Protein AF-A0A934AI87-F1 (afdb_monomer)

Sequence (126 aa):
MPHEVTPEDLSAYLDRELDAAALAGVAGHLASCPECAALLQRLKGASAAFKKHGLEPAPEGMVFRALRARRRGGERGAPRRLGFAFAMAVIVVVVLAGGVAFKRFMPQVFEQIQGMIGKAAGSLGR

Radius of gyration: 39.32 Å; Cα contacts (8 Å, |Δi|>4): 24; chains: 1; bounding box: 62×56×111 Å

pLDDT: mean 82.46, std 12.34, range [48.5, 96.75]

Nearest PDB structures (foldseek):
  5wuq-assembly2_D  TM=6.914E-01  e=1.147E-01  Bacillus subtilis subsp. subtilis str. 168
  8z6g-assembly3_E  TM=6.124E-01  e=6.797E-01  Pseudomonas aeruginosa
  7qiz-assembly1_j  TM=2.770E-01  e=5.670E+00  Solanum lycopersicum

Foldseek 3Di:
DDDPQDLVLLVCLVVVVDDPVSNVVVVVVCVVDVVSVVSSVVVVVVVVVCVVPPDDDDPPCPVVVVVVVVVVVVPPDDPVVVVVVVVVVVVVVVVVVVVVVVVVCVVVVVCVVVVVVVVVVVVVPD

Structure (mmCIF, N/CA/C/O backbone):
data_AF-A0A934AI87-F1
#
_entry.id   AF-A0A934AI87-F1
#
loop_
_atom_site.group_PDB
_atom_site.id
_atom_site.type_symbol
_atom_site.label_atom_id
_atom_site.label_alt_id
_atom_site.label_comp_id
_atom_site.label_asym_id
_atom_site.label_entity_id
_atom_site.label_seq_id
_atom_site.pdbx_PDB_ins_code
_atom_site.Cartn_x
_atom_site.Cartn_y
_atom_site.Cartn_z
_atom_site.occupancy
_atom_site.B_iso_or_equiv
_atom_site.auth_seq_id
_atom_site.auth_comp_id
_atom_site.auth_asym_id
_atom_site.auth_atom_id
_atom_site.pdbx_PDB_model_num
ATOM 1 N N . MET A 1 1 ? -14.895 -11.413 29.266 1.00 48.75 1 MET A N 1
ATOM 2 C CA . MET A 1 1 ? -14.957 -12.471 28.233 1.00 48.75 1 MET A CA 1
ATOM 3 C C . MET A 1 1 ? -13.651 -12.365 27.463 1.00 48.75 1 MET A C 1
ATOM 5 O O . MET A 1 1 ? -13.265 -11.228 27.218 1.00 48.75 1 MET A O 1
ATOM 9 N N . PRO A 1 2 ? -12.900 -13.447 27.212 1.00 59.66 2 PRO A N 1
ATOM 10 C CA . PRO A 1 2 ? -11.623 -13.323 26.516 1.00 59.66 2 PRO A CA 1
ATOM 11 C C . PRO A 1 2 ? -11.892 -12.831 25.092 1.00 59.66 2 PRO A C 1
ATOM 13 O O . PRO A 1 2 ? -12.584 -13.494 24.324 1.00 59.66 2 PRO A O 1
ATOM 16 N N . HIS A 1 3 ? -11.408 -11.631 24.782 1.00 66.88 3 HIS A N 1
ATOM 17 C CA . HIS A 1 3 ? -11.430 -11.095 23.429 1.00 66.88 3 HIS A CA 1
ATOM 18 C C . HIS A 1 3 ? -10.243 -11.709 22.695 1.00 66.88 3 HIS A C 1
ATOM 20 O O . HIS A 1 3 ? -9.100 -11.483 23.076 1.00 66.88 3 HIS A O 1
ATOM 26 N N . GLU A 1 4 ? -10.521 -12.535 21.689 1.00 80.00 4 GLU A N 1
ATOM 27 C CA . GLU A 1 4 ? -9.487 -13.084 20.800 1.00 80.00 4 GLU A CA 1
ATOM 28 C C . GLU A 1 4 ? -8.825 -11.971 19.970 1.00 80.00 4 GLU A C 1
ATOM 30 O O . GLU A 1 4 ? -7.663 -12.080 19.602 1.00 80.00 4 GLU A O 1
ATOM 35 N N . VAL A 1 5 ? -9.554 -10.871 19.741 1.00 85.12 5 VAL A N 1
ATOM 36 C CA . VAL A 1 5 ? -9.061 -9.661 19.077 1.00 85.12 5 VAL A CA 1
ATOM 37 C C . VAL A 1 5 ? -8.416 -8.733 20.099 1.00 85.12 5 VAL A C 1
ATOM 39 O O . VAL A 1 5 ? -9.070 -8.274 21.042 1.00 85.12 5 VAL A O 1
ATOM 42 N N . THR A 1 6 ? -7.143 -8.422 19.884 1.00 91.19 6 THR A N 1
ATOM 43 C CA . THR A 1 6 ? -6.376 -7.515 20.741 1.00 91.19 6 THR A CA 1
ATOM 44 C C . THR A 1 6 ? -6.535 -6.048 20.305 1.00 91.19 6 THR A C 1
ATOM 46 O O . THR A 1 6 ? -6.922 -5.763 19.165 1.00 91.19 6 THR A O 1
ATOM 49 N N . PRO A 1 7 ? -6.256 -5.068 21.185 1.00 90.25 7 PRO A N 1
ATOM 50 C CA . PRO A 1 7 ? -6.182 -3.659 20.792 1.00 90.25 7 PRO A CA 1
ATOM 51 C C . PRO A 1 7 ? -5.189 -3.401 19.649 1.00 90.25 7 PRO A C 1
ATOM 53 O O . PRO A 1 7 ? -5.435 -2.536 18.804 1.00 90.25 7 PRO A O 1
ATOM 56 N N . GLU A 1 8 ? -4.095 -4.159 19.605 1.00 93.00 8 GLU A N 1
ATOM 57 C CA . GLU A 1 8 ? -3.071 -4.093 18.565 1.00 93.00 8 GLU A CA 1
ATOM 58 C C . GLU A 1 8 ? -3.641 -4.518 17.207 1.00 93.00 8 GLU A C 1
ATOM 60 O O . GLU A 1 8 ? -3.446 -3.810 16.217 1.00 93.00 8 GLU A O 1
ATOM 65 N N . ASP A 1 9 ? -4.442 -5.588 17.168 1.00 94.31 9 ASP A N 1
ATOM 66 C CA . ASP A 1 9 ? -5.130 -6.033 15.949 1.00 94.31 9 ASP A CA 1
ATOM 67 C C . ASP A 1 9 ? -6.095 -4.967 15.416 1.00 94.31 9 ASP A C 1
ATOM 69 O O . ASP A 1 9 ? -6.217 -4.780 14.206 1.00 94.31 9 ASP A O 1
ATOM 73 N N . LEU A 1 10 ? -6.769 -4.223 16.301 1.00 94.88 10 LEU A N 1
ATOM 74 C CA . LEU A 1 10 ? -7.647 -3.116 15.902 1.00 94.88 10 LEU A CA 1
ATOM 75 C C . LEU A 1 10 ? -6.871 -1.923 15.331 1.00 94.88 10 LEU A C 1
ATOM 77 O O . LEU A 1 10 ? -7.373 -1.261 14.415 1.00 94.88 10 LEU A O 1
ATOM 81 N N . SER A 1 11 ? -5.668 -1.649 15.844 1.00 94.69 11 SER A N 1
ATOM 82 C CA . SER A 1 11 ? -4.773 -0.638 15.268 1.00 94.69 11 SER A CA 1
ATOM 83 C C . SER A 1 11 ? -4.267 -1.084 13.898 1.00 94.69 11 SER A C 1
ATOM 85 O O . SER A 1 11 ? -4.436 -0.359 12.921 1.00 94.69 11 SER A O 1
ATOM 87 N N . ALA A 1 12 ? -3.766 -2.316 13.787 1.00 95.44 12 ALA A N 1
ATOM 88 C CA . ALA A 1 12 ? -3.325 -2.892 12.517 1.00 95.44 12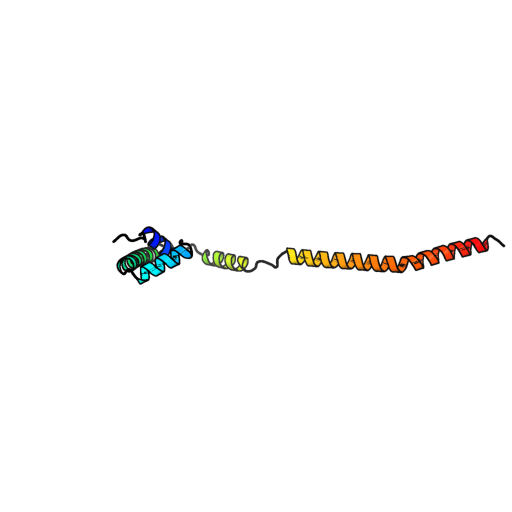 ALA A CA 1
ATOM 89 C C . ALA A 1 12 ? -4.468 -2.947 11.485 1.00 95.44 12 ALA A C 1
ATOM 91 O O . ALA A 1 12 ? -4.268 -2.683 10.297 1.00 95.44 12 ALA A O 1
ATOM 92 N N . TYR A 1 13 ? -5.699 -3.222 11.929 1.00 95.69 13 TYR A N 1
ATOM 93 C CA . TYR A 1 13 ? -6.899 -3.150 11.096 1.00 95.69 13 TYR A CA 1
ATOM 94 C C . TYR A 1 13 ? -7.172 -1.722 10.596 1.00 95.69 13 TYR A C 1
ATOM 96 O O . TYR A 1 13 ? -7.524 -1.532 9.427 1.00 95.69 13 TYR A O 1
ATOM 104 N N . LEU A 1 14 ? -7.008 -0.707 11.453 1.00 95.12 14 LEU A N 1
ATOM 105 C CA . LEU A 1 14 ? -7.172 0.702 11.084 1.00 95.12 14 LEU A CA 1
ATOM 106 C C . LEU A 1 14 ? -6.124 1.152 10.054 1.00 95.12 14 LEU A C 1
ATOM 108 O O . LEU A 1 14 ? -6.479 1.850 9.097 1.00 95.12 14 LEU A O 1
ATOM 112 N N . ASP A 1 15 ? -4.876 0.720 10.228 1.00 94.06 15 ASP A N 1
ATOM 113 C CA . ASP A 1 15 ? -3.739 1.071 9.370 1.00 94.06 15 ASP A CA 1
ATOM 114 C C . ASP A 1 15 ? -3.638 0.197 8.101 1.00 94.06 15 ASP A C 1
ATOM 116 O O . ASP A 1 15 ? -2.889 0.520 7.178 1.00 94.06 15 ASP A O 1
ATOM 120 N N . ARG A 1 16 ? -4.488 -0.838 7.988 1.00 93.88 16 ARG A N 1
ATOM 121 C CA . ARG A 1 16 ? -4.526 -1.839 6.899 1.00 93.88 16 ARG A CA 1
ATOM 122 C C . ARG A 1 16 ? -3.255 -2.685 6.790 1.00 93.88 16 ARG A C 1
ATOM 124 O O . ARG A 1 16 ? -2.828 -3.026 5.688 1.00 93.88 16 ARG A O 1
ATOM 131 N N . GLU A 1 17 ? -2.690 -3.047 7.932 1.00 96.75 17 GLU A N 1
ATOM 132 C CA . GLU A 1 17 ? -1.474 -3.862 8.031 1.00 96.75 17 GLU A CA 1
ATOM 133 C C . GLU A 1 17 ? -1.759 -5.356 8.246 1.00 96.75 17 GLU A C 1
ATOM 135 O O . GLU A 1 17 ? -0.845 -6.175 8.204 1.00 96.75 17 GLU A O 1
ATOM 140 N N . LEU A 1 18 ? -3.028 -5.732 8.432 1.00 95.25 18 LEU A N 1
ATOM 141 C CA . LEU A 1 18 ? -3.442 -7.131 8.530 1.00 95.25 18 LEU A CA 1
ATOM 142 C C . LEU A 1 18 ? -3.455 -7.820 7.161 1.00 95.25 18 LEU A C 1
ATOM 144 O O . LEU A 1 18 ? -3.851 -7.233 6.149 1.00 95.25 18 LEU A O 1
ATOM 148 N N . ASP A 1 19 ? -3.093 -9.103 7.144 1.00 95.56 19 ASP A N 1
ATOM 149 C CA . ASP A 1 19 ? -3.317 -9.955 5.980 1.00 95.56 19 ASP A CA 1
ATOM 150 C C . ASP A 1 19 ? -4.818 -10.201 5.728 1.00 95.56 19 ASP A C 1
ATOM 152 O O . ASP A 1 19 ? -5.688 -9.864 6.535 1.00 95.56 19 ASP A O 1
ATOM 156 N N . ALA A 1 20 ? -5.143 -10.790 4.576 1.00 93.38 20 ALA A N 1
ATOM 157 C CA . ALA A 1 20 ? -6.530 -10.983 4.159 1.00 93.38 20 ALA A CA 1
ATOM 158 C C . ALA A 1 20 ? -7.343 -11.883 5.111 1.00 93.38 20 ALA A C 1
ATOM 160 O O . ALA A 1 20 ? -8.547 -11.664 5.266 1.00 93.38 20 ALA A O 1
ATOM 161 N N . ALA A 1 21 ? -6.711 -12.881 5.737 1.00 91.00 21 ALA A N 1
ATOM 162 C CA . ALA A 1 21 ? -7.388 -13.807 6.639 1.00 91.00 21 ALA A CA 1
ATOM 163 C C . ALA A 1 21 ? -7.670 -13.136 7.991 1.00 91.00 21 ALA A C 1
ATOM 165 O O . ALA A 1 21 ? -8.809 -13.160 8.467 1.00 91.00 21 ALA A O 1
ATOM 166 N N . ALA A 1 22 ? -6.670 -12.461 8.559 1.00 91.38 22 ALA A N 1
ATOM 167 C CA . ALA A 1 22 ? -6.799 -11.702 9.798 1.00 91.38 22 ALA A CA 1
ATOM 168 C C . ALA A 1 22 ? -7.800 -10.543 9.656 1.00 91.38 22 ALA A C 1
ATOM 170 O O . ALA A 1 22 ? -8.638 -10.331 10.533 1.00 91.38 22 ALA A O 1
ATOM 171 N N . LEU A 1 23 ? -7.793 -9.839 8.520 1.00 94.38 23 LEU A N 1
ATOM 172 C CA . LEU A 1 23 ? -8.737 -8.753 8.248 1.00 94.38 23 LEU A CA 1
ATOM 173 C C . LEU A 1 23 ? -10.189 -9.247 8.226 1.00 94.38 23 LEU A C 1
ATOM 175 O O . LEU A 1 23 ? -11.060 -8.595 8.803 1.00 94.38 23 LEU A O 1
ATOM 179 N N . ALA A 1 24 ? -10.454 -10.398 7.600 1.00 93.56 24 ALA A N 1
ATOM 180 C CA . ALA A 1 24 ? -11.784 -11.006 7.597 1.00 93.56 24 ALA A CA 1
ATOM 181 C C . ALA A 1 24 ? -12.226 -11.431 9.009 1.00 93.56 24 ALA A C 1
ATOM 183 O O . ALA A 1 24 ? -13.375 -11.186 9.386 1.00 93.56 24 ALA A O 1
ATOM 184 N N . GLY A 1 25 ? -11.313 -12.001 9.802 1.00 92.62 25 GLY A N 1
ATOM 185 C CA . GLY A 1 25 ? -11.567 -12.375 11.197 1.00 92.62 25 GLY A CA 1
ATOM 186 C C . GLY A 1 25 ? -11.928 -11.174 12.073 1.00 92.62 25 GLY A C 1
ATOM 187 O O . GLY A 1 25 ? -12.985 -11.159 12.710 1.00 92.62 25 GLY A O 1
ATOM 188 N N . VAL A 1 26 ? -11.107 -10.120 12.040 1.00 94.62 26 VAL A N 1
ATOM 189 C CA . VAL A 1 26 ? -11.352 -8.886 12.804 1.00 94.62 26 VAL A CA 1
ATOM 190 C C . VAL A 1 26 ? -12.633 -8.191 12.334 1.00 94.62 26 VAL A C 1
ATOM 192 O O . VAL A 1 26 ? -13.431 -7.756 13.165 1.00 94.62 26 VAL A O 1
ATOM 195 N N . ALA A 1 27 ? -12.898 -8.133 11.024 1.00 94.38 27 ALA A N 1
ATOM 196 C CA . ALA A 1 27 ? -14.142 -7.569 10.494 1.00 94.38 27 ALA A CA 1
ATOM 197 C C . ALA A 1 27 ? -15.386 -8.341 10.967 1.00 94.38 27 ALA A C 1
ATOM 199 O O . ALA A 1 27 ? -16.380 -7.721 11.357 1.00 94.38 27 ALA A O 1
ATOM 200 N N . GLY A 1 28 ? -15.325 -9.676 10.983 1.00 94.06 28 GLY A N 1
ATOM 201 C CA . GLY A 1 28 ? -16.386 -10.519 11.535 1.00 94.06 28 GLY A CA 1
ATOM 202 C C . GLY A 1 28 ? -16.610 -10.262 13.027 1.00 94.06 28 GLY A C 1
ATOM 203 O O . GLY A 1 28 ? -17.747 -10.061 13.457 1.00 94.06 28 GLY A O 1
ATOM 204 N N . HIS A 1 29 ? -15.534 -10.169 13.811 1.00 93.38 29 HIS A N 1
ATOM 205 C CA . HIS A 1 29 ? -15.626 -9.858 15.237 1.00 93.38 29 HIS A CA 1
ATOM 206 C C . HIS A 1 29 ? -16.260 -8.481 15.483 1.00 93.38 29 HIS A C 1
ATOM 208 O O . HIS A 1 29 ? -17.180 -8.365 16.293 1.00 93.38 29 HIS A O 1
ATOM 214 N N . LEU A 1 30 ? -15.850 -7.456 14.729 1.00 94.62 30 LEU A N 1
ATOM 215 C CA . LEU A 1 30 ? -16.393 -6.096 14.823 1.00 94.62 30 LEU A CA 1
ATOM 216 C C . LEU A 1 30 ? -17.892 -6.013 14.504 1.00 94.62 30 LEU A C 1
ATOM 218 O O . LEU A 1 30 ? -18.572 -5.137 15.035 1.00 94.62 30 LEU A O 1
ATOM 222 N N . ALA A 1 31 ? -18.414 -6.910 13.664 1.00 94.25 31 ALA A N 1
ATOM 223 C CA . ALA A 1 31 ? -19.848 -6.996 13.393 1.00 94.25 31 ALA A CA 1
ATOM 224 C C . ALA A 1 31 ? -20.646 -7.579 14.576 1.00 94.25 31 ALA A C 1
ATOM 226 O O . ALA A 1 31 ? -21.835 -7.299 14.709 1.00 94.25 31 ALA A O 1
ATOM 227 N N . SER A 1 32 ? -19.999 -8.376 15.430 1.00 91.50 32 SER A N 1
ATOM 228 C CA . SER A 1 32 ? -20.641 -9.096 16.541 1.00 91.50 32 SER A CA 1
ATOM 229 C C . SER A 1 32 ? -20.379 -8.488 17.926 1.00 91.50 32 SER A C 1
ATOM 231 O O . SER A 1 32 ? -21.162 -8.712 18.847 1.00 91.50 32 SER A O 1
ATOM 233 N N . CYS A 1 33 ? -19.309 -7.701 18.086 1.00 94.56 33 CYS A N 1
ATOM 234 C CA . CYS A 1 33 ? -18.860 -7.173 19.372 1.00 94.56 33 CYS A CA 1
ATOM 235 C C . CYS A 1 33 ? -18.940 -5.632 19.421 1.00 94.56 33 CYS A C 1
ATOM 237 O O . CYS A 1 33 ? -18.077 -4.945 18.856 1.00 94.56 33 CYS A O 1
ATOM 239 N N . PRO A 1 34 ? -19.932 -5.050 20.128 1.00 93.19 34 PRO A N 1
ATOM 240 C CA . PRO A 1 34 ? -20.087 -3.598 20.214 1.00 93.19 34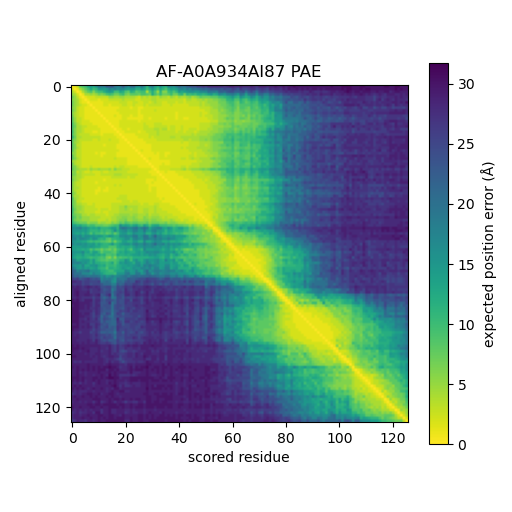 PRO A CA 1
ATOM 241 C C . PRO A 1 34 ? -18.954 -2.917 20.995 1.00 93.19 34 PRO A C 1
ATOM 243 O O . PRO A 1 34 ? -18.638 -1.760 20.722 1.00 93.19 34 PRO A O 1
ATOM 246 N N . GLU A 1 35 ? -18.312 -3.617 21.936 1.00 93.38 35 GLU A N 1
ATOM 247 C CA . GLU A 1 35 ? -17.183 -3.082 22.708 1.00 93.38 35 GLU A CA 1
ATOM 248 C C . GLU A 1 35 ? -15.969 -2.805 21.813 1.00 93.38 35 GLU A C 1
ATOM 250 O O . GLU A 1 35 ? -15.447 -1.687 21.801 1.00 93.38 35 GLU A O 1
ATOM 255 N N . CYS A 1 36 ? -15.563 -3.785 20.999 1.00 94.62 36 CYS A N 1
ATOM 256 C CA . CYS A 1 36 ? -14.457 -3.631 20.053 1.00 94.62 36 CYS A CA 1
ATOM 257 C C . CYS A 1 36 ? -14.793 -2.621 18.949 1.00 94.62 36 CYS A C 1
ATOM 259 O O . CYS A 1 36 ? -13.931 -1.837 18.544 1.00 94.62 36 CYS A O 1
ATOM 261 N N . ALA A 1 37 ? -16.056 -2.557 18.513 1.00 94.50 37 ALA A N 1
ATOM 262 C CA . ALA A 1 37 ? -16.509 -1.522 17.588 1.00 94.50 37 ALA A CA 1
ATOM 263 C C . ALA A 1 37 ? -16.381 -0.112 18.196 1.00 94.50 37 ALA A C 1
ATOM 265 O O . ALA A 1 37 ? -15.886 0.803 17.533 1.00 94.50 37 ALA A O 1
ATOM 266 N N . ALA A 1 38 ? -16.764 0.071 19.463 1.00 95.25 38 ALA A N 1
ATOM 267 C CA . ALA A 1 38 ? -16.611 1.341 20.170 1.00 95.25 38 ALA A CA 1
ATOM 268 C C . ALA A 1 38 ? -15.132 1.713 20.373 1.00 95.25 38 ALA A C 1
ATOM 270 O O . ALA A 1 38 ? -14.760 2.876 20.187 1.00 95.25 38 ALA A O 1
ATOM 271 N N . LEU A 1 39 ? -14.277 0.740 20.697 1.00 94.44 39 LEU A N 1
ATOM 272 C CA . LEU A 1 39 ? -12.832 0.948 20.811 1.00 94.44 39 LEU A CA 1
ATOM 273 C C . LEU A 1 39 ? -12.222 1.390 19.472 1.00 94.44 39 LEU A C 1
ATOM 275 O O . LEU A 1 39 ? -11.497 2.386 19.428 1.00 94.44 39 LEU A O 1
ATOM 279 N N . LEU A 1 40 ? -12.596 0.742 18.366 1.00 96.12 40 LEU A N 1
ATOM 280 C CA . LEU A 1 40 ? -12.170 1.141 17.025 1.00 96.12 40 LEU A CA 1
ATOM 281 C C . LEU A 1 40 ? -12.610 2.574 16.679 1.00 96.12 40 LEU A C 1
ATOM 283 O O . LEU A 1 40 ? -11.851 3.320 16.060 1.00 96.12 40 LEU A O 1
ATOM 287 N N . GLN A 1 41 ? -13.815 2.993 17.080 1.00 96.44 41 GLN A N 1
ATOM 288 C CA . GLN A 1 41 ? -14.262 4.378 16.876 1.00 96.44 41 GLN A CA 1
ATOM 289 C C . GLN A 1 41 ? -13.428 5.383 17.680 1.00 96.44 41 GLN A C 1
ATOM 291 O O . GLN A 1 41 ? -13.101 6.452 17.161 1.00 96.44 41 GLN A O 1
ATOM 296 N N . ARG A 1 42 ? -13.016 5.041 18.909 1.00 95.62 42 ARG A N 1
ATOM 297 C CA . ARG A 1 42 ? -12.100 5.882 19.702 1.00 95.62 42 ARG A CA 1
ATOM 298 C C . ARG A 1 42 ? -10.739 6.028 19.018 1.00 95.62 42 ARG A C 1
ATOM 300 O O . ARG A 1 42 ? -10.254 7.151 18.887 1.00 95.62 42 ARG A O 1
ATOM 307 N N . LEU A 1 43 ? -10.172 4.928 18.516 1.00 94.81 43 LEU A N 1
ATOM 308 C CA . LEU A 1 43 ? -8.911 4.940 17.759 1.00 94.81 43 LEU A CA 1
ATOM 309 C C . LEU A 1 43 ? -9.018 5.796 16.485 1.00 94.81 43 LEU A C 1
ATOM 311 O O . LEU A 1 43 ? -8.154 6.632 16.217 1.00 94.81 43 LEU A O 1
ATOM 315 N N . LYS A 1 44 ? -10.122 5.668 15.738 1.00 95.00 44 LYS A N 1
ATOM 316 C CA . LYS A 1 44 ? -10.411 6.514 14.565 1.00 95.00 44 LYS A CA 1
ATOM 317 C C . LYS A 1 44 ? -10.496 7.995 14.925 1.00 95.00 44 LYS A C 1
ATOM 319 O O . LYS A 1 44 ? -9.932 8.820 14.209 1.00 95.00 44 LYS A O 1
ATOM 324 N N . GLY A 1 45 ? -11.178 8.327 16.021 1.00 94.00 45 GLY A N 1
ATOM 325 C CA . GLY A 1 45 ? -11.289 9.698 16.519 1.00 94.00 45 GLY A CA 1
ATOM 326 C C . GLY A 1 45 ? -9.925 10.300 16.861 1.00 94.00 45 GLY A C 1
ATOM 327 O O . GLY A 1 45 ? -9.618 11.407 16.418 1.00 94.00 45 GLY A O 1
ATOM 328 N N . ALA A 1 46 ? -9.077 9.543 17.562 1.00 90.94 46 ALA A N 1
ATOM 329 C CA . ALA A 1 46 ? -7.709 9.956 17.866 1.00 90.94 46 ALA A CA 1
ATOM 330 C C . ALA A 1 46 ? -6.882 10.176 16.584 1.00 90.94 46 ALA A C 1
ATOM 332 O O . ALA A 1 46 ? -6.307 11.248 16.401 1.00 90.94 46 ALA A O 1
ATOM 333 N N . SER A 1 47 ? -6.893 9.219 15.649 1.00 90.19 47 SER A N 1
ATOM 334 C CA . SER A 1 47 ? -6.184 9.330 14.360 1.00 90.19 47 SER A CA 1
ATOM 335 C C . SER A 1 47 ? -6.644 10.546 13.542 1.00 90.19 47 SER A C 1
ATOM 337 O O . SER A 1 47 ? -5.827 11.271 12.970 1.00 90.19 47 SER A O 1
ATOM 339 N N . ALA A 1 48 ? -7.951 10.821 13.515 1.00 89.56 48 ALA A N 1
ATOM 340 C CA . ALA A 1 48 ? -8.502 11.985 12.828 1.00 89.56 48 ALA A CA 1
ATOM 341 C C . ALA A 1 48 ? -8.061 13.310 13.473 1.00 89.56 48 ALA A C 1
ATOM 343 O O . ALA A 1 48 ? -7.726 14.254 12.755 1.00 89.56 48 ALA A O 1
ATOM 344 N N . ALA A 1 49 ? -8.014 13.376 14.807 1.00 88.44 49 ALA A N 1
ATOM 345 C CA . ALA A 1 49 ? -7.522 14.549 15.525 1.00 88.44 49 ALA A CA 1
ATOM 346 C C . ALA A 1 49 ? -6.046 14.831 15.196 1.00 88.44 49 ALA A C 1
ATOM 348 O O . ALA A 1 49 ? -5.701 15.967 14.862 1.00 88.44 49 ALA A O 1
ATOM 349 N N . PHE A 1 50 ? -5.197 13.798 15.176 1.00 87.12 50 PHE A N 1
ATOM 350 C CA . PHE A 1 50 ? -3.800 13.936 14.750 1.00 87.12 50 PHE A CA 1
ATOM 351 C C . PHE A 1 50 ? -3.678 14.403 13.300 1.00 87.12 50 PHE A C 1
ATOM 353 O O . PHE A 1 50 ? -2.902 15.313 13.016 1.00 87.12 50 PHE A O 1
ATOM 360 N N . LYS A 1 51 ? -4.485 13.859 12.383 1.00 86.31 51 LYS A N 1
ATOM 361 C CA . LYS A 1 51 ? -4.463 14.283 10.974 1.00 86.31 51 LYS A CA 1
ATOM 362 C C . LYS A 1 51 ? -4.836 15.751 10.778 1.00 86.31 51 LYS A C 1
ATOM 364 O O . LYS A 1 51 ? -4.335 16.400 9.867 1.00 86.31 51 LYS A O 1
ATOM 369 N N . LYS A 1 52 ? -5.719 16.278 11.622 1.00 81.81 52 LYS A N 1
ATOM 370 C CA . LYS A 1 52 ? -6.172 17.668 11.534 1.00 81.81 52 LYS A CA 1
ATOM 371 C C . LYS A 1 52 ? -5.141 18.667 12.066 1.00 81.81 52 LYS A C 1
ATOM 373 O O . LYS A 1 52 ? -5.092 19.788 11.572 1.00 81.81 52 LYS A O 1
ATOM 378 N N . HIS A 1 53 ? -4.358 18.280 13.072 1.00 77.69 53 HIS A N 1
ATOM 379 C CA . HIS A 1 53 ? -3.516 19.212 13.832 1.00 77.69 53 HIS A CA 1
ATOM 380 C C . HIS A 1 53 ? -2.007 18.966 13.711 1.00 77.69 53 HIS A C 1
ATOM 382 O O . HIS A 1 53 ? -1.235 19.857 14.041 1.00 77.69 53 HIS A O 1
ATOM 388 N N . GLY A 1 54 ? -1.582 17.782 13.269 1.00 72.50 54 GLY A N 1
ATOM 389 C CA . GLY A 1 54 ? -0.180 17.353 13.298 1.00 72.50 54 GLY A CA 1
ATOM 390 C C . GLY A 1 54 ? 0.492 17.212 11.934 1.00 72.50 54 GLY A C 1
ATOM 391 O O . GLY A 1 54 ? 1.635 16.768 11.885 1.00 72.50 54 GLY A O 1
ATOM 392 N N . LEU A 1 55 ? -0.187 17.538 10.829 1.00 77.94 55 LEU A N 1
ATOM 393 C CA . LEU A 1 55 ? 0.457 17.527 9.516 1.00 77.94 55 LEU A CA 1
ATOM 394 C C . LEU A 1 55 ? 1.016 18.908 9.193 1.00 77.94 55 LEU A C 1
ATOM 396 O O . LEU A 1 55 ? 0.268 19.834 8.885 1.00 77.94 55 LEU A O 1
ATOM 400 N N . GLU A 1 56 ? 2.343 18.999 9.205 1.00 78.50 56 GLU A N 1
ATOM 401 C CA . GLU A 1 56 ? 3.061 20.083 8.543 1.00 78.50 56 GLU A CA 1
ATOM 402 C C . GLU A 1 56 ? 2.694 20.070 7.046 1.00 78.50 56 GLU A C 1
ATOM 404 O O . GLU A 1 56 ? 2.643 18.989 6.436 1.00 78.50 56 GLU A O 1
ATOM 409 N N . PRO A 1 57 ? 2.404 21.228 6.425 1.00 75.81 57 PRO A N 1
ATOM 410 C CA . PRO A 1 57 ? 2.118 21.275 5.002 1.00 75.81 57 PRO A CA 1
ATOM 411 C C . PRO A 1 57 ? 3.292 20.699 4.206 1.00 75.81 57 PRO A C 1
ATOM 413 O O . PRO A 1 57 ? 4.460 20.998 4.458 1.00 75.81 57 PRO A O 1
ATOM 416 N N . ALA A 1 58 ? 2.973 19.860 3.219 1.00 80.50 58 ALA A N 1
ATOM 417 C CA . ALA A 1 58 ? 3.986 19.303 2.338 1.00 80.50 58 ALA A CA 1
ATOM 418 C C . ALA A 1 58 ? 4.761 20.441 1.637 1.00 80.50 58 ALA A C 1
ATOM 420 O O . ALA A 1 58 ? 4.130 21.391 1.167 1.00 80.50 58 ALA A O 1
ATOM 421 N N . PRO A 1 59 ? 6.099 20.334 1.505 1.00 84.25 59 PRO A N 1
ATOM 422 C CA . PRO A 1 59 ? 6.915 21.320 0.808 1.00 84.25 59 PRO A CA 1
ATOM 423 C C . PRO A 1 59 ? 6.376 21.652 -0.585 1.00 84.25 59 PRO A C 1
ATOM 425 O O . PRO A 1 59 ? 5.922 20.764 -1.324 1.00 84.25 59 PRO A O 1
ATOM 428 N N . GLU A 1 60 ? 6.479 22.924 -0.972 1.00 83.56 60 GLU A N 1
ATOM 429 C CA . GLU A 1 60 ? 6.019 23.381 -2.280 1.00 83.56 60 GLU A CA 1
ATOM 430 C C . GLU A 1 60 ? 6.656 22.561 -3.414 1.00 83.56 60 GLU A C 1
ATOM 432 O O . GLU A 1 60 ? 7.846 22.237 -3.425 1.00 83.56 60 GLU A O 1
ATOM 437 N N . GLY A 1 61 ? 5.829 22.151 -4.378 1.00 84.50 61 GLY A N 1
ATOM 438 C CA . GLY A 1 61 ? 6.262 21.330 -5.510 1.00 84.50 61 GLY A CA 1
ATOM 439 C C . GLY A 1 61 ? 6.431 19.830 -5.225 1.00 84.50 61 GLY A C 1
ATOM 440 O O . GLY A 1 61 ? 6.613 19.070 -6.182 1.00 84.50 61 GLY A O 1
ATOM 441 N N . MET A 1 62 ? 6.308 19.350 -3.978 1.0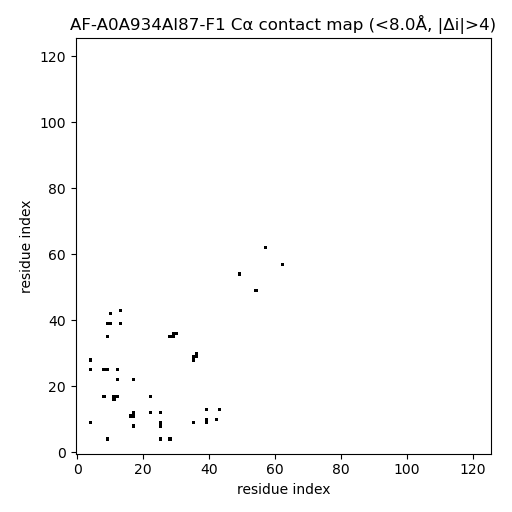0 86.81 62 MET A N 1
ATOM 442 C CA . MET A 1 62 ? 6.348 17.908 -3.674 1.00 86.81 62 MET A CA 1
ATOM 443 C C . MET A 1 62 ? 5.198 17.155 -4.355 1.00 86.81 62 MET A C 1
ATOM 445 O O . MET A 1 62 ? 5.425 16.120 -4.982 1.00 86.81 62 MET A O 1
ATOM 449 N N . VAL A 1 63 ? 3.985 17.717 -4.322 1.00 88.12 63 VAL A N 1
ATOM 450 C CA . VAL A 1 63 ? 2.807 17.144 -4.998 1.00 88.12 63 VAL A CA 1
ATOM 451 C C . VAL A 1 63 ? 3.053 17.017 -6.503 1.00 88.12 63 VAL A C 1
ATOM 453 O O . VAL A 1 63 ? 2.815 15.962 -7.089 1.00 88.12 63 VAL A O 1
ATOM 456 N N . PHE A 1 64 ? 3.614 18.054 -7.131 1.00 87.19 64 PHE A N 1
ATOM 457 C CA . PHE A 1 64 ? 3.939 18.035 -8.558 1.00 87.19 64 PHE A CA 1
ATOM 458 C C . PHE A 1 64 ? 4.981 16.956 -8.895 1.00 87.19 64 PHE A C 1
ATOM 460 O O . PHE A 1 64 ? 4.819 16.208 -9.863 1.00 87.19 64 PHE A O 1
ATOM 467 N N . ARG A 1 65 ? 6.026 16.818 -8.069 1.00 86.38 65 ARG A N 1
ATOM 468 C CA . ARG A 1 65 ? 7.046 15.766 -8.221 1.00 86.38 65 ARG A CA 1
ATOM 469 C C . ARG A 1 65 ? 6.450 14.366 -8.049 1.00 86.38 65 ARG A C 1
ATOM 471 O O . ARG A 1 65 ? 6.738 13.497 -8.872 1.00 86.38 65 ARG A O 1
ATOM 478 N N . ALA A 1 66 ? 5.589 14.160 -7.054 1.00 87.25 66 ALA A N 1
ATOM 479 C CA . ALA A 1 66 ? 4.921 12.882 -6.802 1.00 87.25 66 ALA A CA 1
ATOM 480 C C . ALA A 1 66 ? 3.989 12.481 -7.959 1.00 87.25 66 ALA A C 1
ATOM 482 O O . ALA A 1 66 ? 4.052 11.352 -8.454 1.00 87.25 66 ALA A O 1
ATOM 483 N N . LEU A 1 67 ? 3.183 13.419 -8.464 1.00 87.62 67 LEU A N 1
ATOM 484 C CA . LEU A 1 67 ? 2.316 13.189 -9.624 1.00 87.62 67 LEU A CA 1
ATOM 485 C C . LEU A 1 67 ? 3.125 12.868 -10.889 1.00 87.62 67 LEU A C 1
ATOM 487 O O . LEU A 1 67 ? 2.770 11.952 -11.637 1.00 87.62 67 LEU A O 1
ATOM 491 N N . ARG A 1 68 ? 4.241 13.573 -11.115 1.00 87.06 68 ARG A N 1
ATOM 492 C CA . ARG A 1 68 ? 5.147 13.305 -12.243 1.00 87.06 68 ARG A CA 1
ATOM 493 C C . ARG A 1 68 ? 5.807 11.929 -12.133 1.00 87.06 68 ARG A C 1
ATOM 495 O O . ARG A 1 68 ? 5.893 11.221 -13.136 1.00 87.06 68 ARG A O 1
ATOM 502 N N . ALA A 1 69 ? 6.246 11.537 -10.938 1.00 83.69 69 ALA A N 1
ATOM 503 C CA . ALA A 1 69 ? 6.813 10.214 -10.686 1.00 83.69 69 ALA A CA 1
ATOM 504 C C . ALA A 1 69 ? 5.783 9.102 -10.948 1.00 83.69 69 ALA A C 1
ATOM 506 O O . ALA A 1 69 ? 6.097 8.120 -11.622 1.00 83.69 69 ALA A O 1
ATOM 507 N N . ARG A 1 70 ? 4.529 9.293 -10.513 1.00 82.50 70 ARG A N 1
ATOM 508 C CA . ARG A 1 70 ? 3.437 8.338 -10.753 1.00 82.50 70 ARG A CA 1
ATOM 509 C C . ARG A 1 70 ? 3.115 8.170 -12.239 1.00 82.50 70 ARG A C 1
ATOM 511 O O . ARG A 1 70 ? 2.933 7.039 -12.681 1.00 82.50 70 ARG A O 1
ATOM 518 N N . ARG A 1 71 ? 3.090 9.261 -13.020 1.00 78.50 71 ARG A N 1
ATOM 519 C CA . ARG A 1 71 ? 2.893 9.192 -14.484 1.00 78.50 71 ARG A CA 1
ATOM 520 C C . ARG A 1 71 ? 3.993 8.376 -15.167 1.00 78.50 71 ARG A C 1
ATOM 522 O O . ARG A 1 71 ? 3.682 7.435 -15.887 1.00 78.50 71 ARG A O 1
ATOM 529 N N . ARG A 1 72 ? 5.261 8.650 -14.846 1.00 69.88 72 ARG A N 1
ATOM 530 C CA . ARG A 1 72 ? 6.405 7.897 -15.394 1.00 69.88 72 ARG A CA 1
ATOM 531 C C . ARG A 1 72 ? 6.383 6.411 -15.027 1.00 69.88 72 ARG A C 1
ATOM 533 O O . ARG A 1 72 ? 6.804 5.584 -15.823 1.00 69.88 72 ARG A O 1
ATOM 540 N N . GLY A 1 73 ? 5.885 6.066 -13.838 1.00 62.81 73 GLY A N 1
ATOM 541 C CA . GLY A 1 73 ? 5.723 4.673 -13.411 1.00 62.81 73 GLY A CA 1
ATOM 542 C C . GLY A 1 73 ? 4.613 3.907 -14.144 1.00 62.81 73 GLY A C 1
ATOM 543 O O . GLY A 1 73 ? 4.659 2.677 -14.170 1.00 62.81 73 GLY A O 1
ATOM 544 N N . GLY A 1 74 ? 3.639 4.612 -14.735 1.00 60.50 74 GLY A N 1
ATOM 545 C CA . GLY A 1 74 ? 2.605 4.040 -15.607 1.00 60.50 74 GLY A CA 1
ATOM 546 C C . GLY A 1 74 ? 3.074 3.865 -17.053 1.00 60.50 74 GLY A C 1
ATOM 547 O O . GLY A 1 74 ? 2.690 2.909 -17.718 1.00 60.50 74 GLY A O 1
ATOM 548 N N . GLU A 1 75 ? 3.986 4.722 -17.508 1.00 58.97 75 GLU A N 1
ATOM 549 C CA . GLU A 1 75 ? 4.675 4.614 -18.797 1.00 58.97 75 GLU A CA 1
ATOM 550 C C . GLU A 1 75 ? 5.848 3.626 -18.717 1.00 58.97 75 GLU A C 1
ATOM 552 O O . GLU A 1 75 ? 6.980 3.934 -19.097 1.00 58.97 75 GLU A O 1
ATOM 557 N N . ARG A 1 76 ? 5.598 2.409 -18.212 1.00 57.78 76 ARG A N 1
ATOM 558 C CA . ARG A 1 76 ? 6.536 1.295 -18.403 1.00 57.78 76 ARG A CA 1
ATOM 559 C C . ARG A 1 76 ? 6.587 1.034 -19.901 1.00 57.78 76 ARG A C 1
ATOM 561 O O . ARG A 1 76 ? 5.740 0.323 -20.436 1.00 57.78 76 ARG A O 1
ATOM 568 N N . GLY A 1 77 ? 7.539 1.688 -20.567 1.00 58.16 77 GLY A N 1
ATOM 569 C CA . GLY A 1 77 ? 7.790 1.545 -21.992 1.00 58.16 77 GLY A CA 1
ATOM 570 C C . GLY A 1 77 ? 7.768 0.071 -22.369 1.00 58.16 77 GLY A C 1
ATOM 571 O O . GLY A 1 77 ? 8.212 -0.772 -21.580 1.00 58.16 77 GLY A O 1
ATOM 572 N N . ALA A 1 78 ? 7.193 -0.216 -23.540 1.00 64.50 78 ALA A N 1
ATOM 573 C CA . ALA A 1 78 ? 7.001 -1.565 -24.057 1.00 64.50 78 ALA A CA 1
ATOM 574 C C . ALA A 1 78 ? 8.205 -2.456 -23.707 1.00 64.50 78 ALA A C 1
ATOM 576 O O . ALA A 1 78 ? 9.352 -2.010 -23.847 1.00 64.50 78 ALA A O 1
ATOM 577 N N . PRO A 1 79 ? 7.973 -3.684 -23.204 1.00 66.88 79 PRO A N 1
ATOM 578 C CA . PRO A 1 79 ? 9.038 -4.501 -22.648 1.00 66.88 79 PRO A CA 1
ATOM 579 C C . PRO A 1 79 ? 10.151 -4.617 -23.686 1.0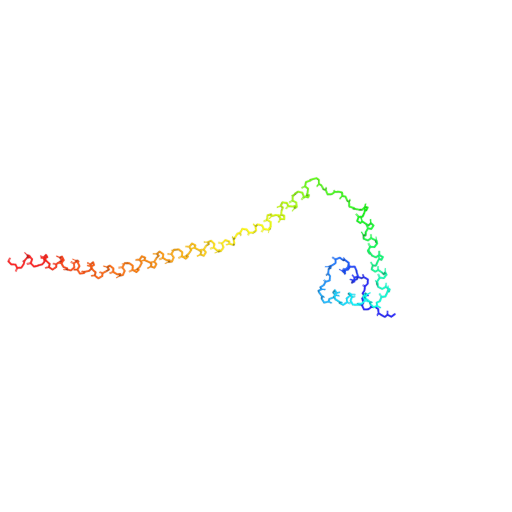0 66.88 79 PRO A C 1
ATOM 581 O O . PRO A 1 79 ? 9.916 -5.124 -24.778 1.00 66.88 79 PRO A O 1
ATOM 584 N N . ARG A 1 80 ? 11.366 -4.151 -23.354 1.00 65.94 80 ARG A N 1
ATOM 585 C CA . ARG A 1 80 ? 12.536 -4.172 -24.263 1.00 65.94 80 ARG A CA 1
ATOM 586 C C . ARG A 1 80 ? 12.732 -5.541 -24.932 1.00 65.94 80 ARG A C 1
ATOM 588 O O . ARG A 1 80 ? 13.213 -5.614 -26.056 1.00 65.94 80 ARG A O 1
ATOM 595 N N . ARG A 1 81 ? 12.290 -6.617 -24.266 1.00 69.56 81 ARG A N 1
ATOM 596 C CA . ARG A 1 81 ? 12.265 -7.996 -24.775 1.00 69.56 81 ARG A CA 1
ATOM 597 C C . ARG A 1 81 ? 11.459 -8.167 -26.071 1.00 69.56 81 ARG A C 1
ATOM 599 O O . ARG A 1 81 ? 11.881 -8.945 -26.915 1.00 69.56 81 ARG A O 1
ATOM 606 N N . LEU A 1 82 ? 10.363 -7.430 -26.263 1.00 76.81 82 LEU A N 1
ATOM 607 C CA . LEU A 1 82 ? 9.547 -7.495 -27.480 1.00 76.81 82 LEU A CA 1
ATOM 608 C C . LEU A 1 82 ? 10.282 -6.897 -28.688 1.00 76.81 82 LEU A C 1
ATOM 610 O O . LEU A 1 82 ? 10.250 -7.475 -29.770 1.00 76.81 82 LEU A O 1
ATOM 614 N N . GLY A 1 83 ? 11.019 -5.799 -28.484 1.00 79.12 83 GLY A N 1
ATOM 615 C CA . GLY A 1 83 ? 11.870 -5.212 -29.524 1.00 79.12 83 GLY A CA 1
ATOM 616 C C . GLY A 1 83 ? 13.002 -6.152 -29.951 1.00 79.12 83 GLY A C 1
ATOM 617 O O . GLY A 1 83 ? 13.216 -6.361 -31.142 1.00 79.12 83 GLY A O 1
ATOM 618 N N . PHE A 1 84 ? 13.678 -6.787 -28.986 1.00 82.19 84 PHE A N 1
ATOM 619 C CA . PHE A 1 84 ? 14.713 -7.786 -29.282 1.00 82.19 84 PHE A CA 1
ATOM 620 C C . PHE A 1 84 ? 14.158 -9.035 -29.975 1.00 82.19 84 PHE A C 1
ATOM 622 O O . PHE A 1 84 ? 14.789 -9.544 -30.899 1.00 82.19 84 PHE A O 1
ATOM 629 N N . ALA A 1 85 ? 12.976 -9.511 -29.572 1.00 84.06 85 ALA A N 1
ATOM 630 C CA . ALA A 1 85 ? 12.330 -10.659 -30.204 1.00 84.06 85 ALA A CA 1
ATOM 631 C C . ALA A 1 85 ? 11.989 -10.382 -31.676 1.00 84.06 85 ALA A C 1
ATOM 633 O O . ALA A 1 85 ? 12.264 -11.218 -32.535 1.00 84.06 85 ALA A O 1
ATOM 634 N N . PHE A 1 86 ? 11.461 -9.192 -31.981 1.00 88.44 86 PHE A N 1
ATOM 635 C CA . PHE A 1 86 ? 11.154 -8.800 -33.356 1.00 88.44 86 PHE A CA 1
ATOM 636 C C . PHE A 1 86 ? 12.424 -8.679 -34.209 1.00 88.44 86 PHE A C 1
ATOM 638 O O . PHE A 1 86 ? 12.478 -9.210 -35.316 1.00 88.44 86 PHE A O 1
ATOM 645 N N . ALA A 1 87 ? 13.480 -8.059 -33.671 1.00 89.56 87 ALA A N 1
ATOM 646 C CA . ALA A 1 87 ? 14.770 -7.958 -34.354 1.00 89.56 87 ALA A CA 1
ATOM 647 C C . ALA A 1 87 ? 15.377 -9.340 -34.665 1.00 89.56 87 ALA A C 1
ATOM 649 O O . ALA A 1 87 ? 15.835 -9.576 -35.781 1.00 89.56 87 ALA A O 1
ATOM 650 N N . MET A 1 88 ? 15.329 -10.276 -33.711 1.00 91.94 88 MET A N 1
ATOM 651 C CA . MET A 1 88 ? 15.794 -11.651 -33.925 1.00 91.94 88 MET A CA 1
ATOM 652 C C . MET A 1 88 ? 14.953 -12.396 -34.965 1.00 91.94 88 MET A C 1
ATOM 654 O O . MET A 1 88 ? 15.518 -13.077 -35.817 1.00 91.94 88 MET A O 1
ATOM 658 N N . ALA A 1 89 ? 13.627 -12.235 -34.947 1.00 93.00 89 ALA A N 1
ATOM 659 C CA . ALA A 1 89 ? 12.749 -12.850 -35.941 1.00 93.00 89 ALA A CA 1
ATOM 660 C C . ALA A 1 89 ? 13.088 -12.380 -37.366 1.00 93.00 89 ALA A C 1
ATOM 662 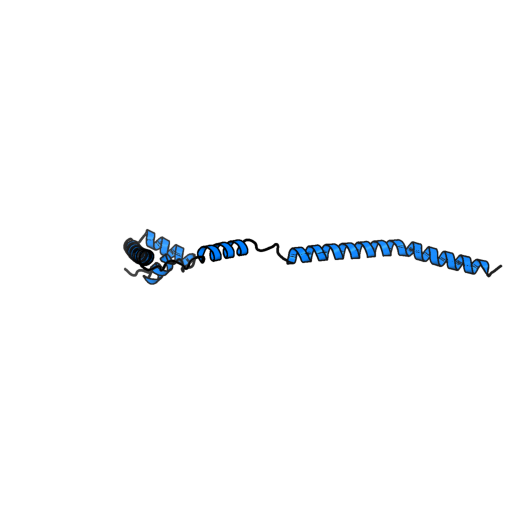O O . ALA A 1 89 ? 13.196 -13.205 -38.272 1.00 93.00 89 ALA A O 1
ATOM 663 N N . VAL A 1 90 ? 13.336 -11.078 -37.554 1.00 94.00 90 VAL A N 1
ATOM 664 C CA . VAL A 1 90 ? 13.760 -10.519 -38.849 1.00 94.00 90 VAL A CA 1
ATOM 665 C C . VAL A 1 90 ? 15.090 -11.125 -39.305 1.00 94.00 90 VAL A C 1
ATOM 667 O O . VAL A 1 90 ? 15.196 -11.561 -40.450 1.00 94.00 90 VAL A O 1
ATOM 670 N N . ILE A 1 91 ? 16.087 -11.217 -38.418 1.00 94.50 91 ILE A N 1
ATOM 671 C CA . ILE A 1 91 ? 17.395 -11.810 -38.747 1.00 94.50 91 ILE A CA 1
ATOM 672 C C . ILE A 1 91 ? 17.242 -13.276 -39.169 1.00 94.50 91 ILE A C 1
ATOM 674 O O . ILE A 1 91 ? 17.791 -13.677 -40.194 1.00 94.50 91 ILE A O 1
ATOM 678 N N . VAL A 1 92 ? 16.466 -14.067 -38.423 1.00 95.00 92 VAL A N 1
ATOM 679 C CA . VAL A 1 92 ? 16.223 -15.483 -38.744 1.00 95.00 92 VAL A CA 1
ATOM 680 C C . VAL A 1 92 ? 15.567 -15.629 -40.117 1.00 95.00 92 VAL A C 1
ATOM 682 O O . VAL A 1 92 ? 16.017 -16.447 -40.917 1.00 95.00 92 VAL A O 1
ATOM 685 N N . VAL A 1 93 ? 14.557 -14.811 -40.431 1.00 93.81 93 VAL A N 1
ATOM 686 C CA . VAL A 1 93 ? 13.893 -14.835 -41.745 1.00 93.81 93 VAL A CA 1
ATOM 687 C C . VAL A 1 93 ? 14.874 -14.510 -42.873 1.00 93.81 93 VAL A C 1
ATOM 689 O O . VAL A 1 93 ? 14.891 -15.221 -43.877 1.00 93.81 93 VAL A O 1
ATOM 692 N N . VAL A 1 94 ? 15.724 -13.492 -42.707 1.00 93.81 94 VAL A N 1
ATOM 693 C CA . VAL A 1 94 ? 16.729 -13.111 -43.715 1.00 93.81 94 VAL A CA 1
ATOM 694 C C . VAL A 1 94 ? 17.743 -14.234 -43.945 1.00 93.81 94 VAL A C 1
ATOM 696 O O . VAL A 1 94 ? 18.029 -14.574 -45.093 1.00 93.81 94 VAL A O 1
ATOM 699 N N . VAL A 1 95 ? 18.250 -14.852 -42.874 1.00 92.81 95 VAL A N 1
ATOM 700 C CA . VAL A 1 95 ? 19.215 -15.961 -42.967 1.00 92.81 95 VAL A CA 1
ATOM 701 C C . VAL A 1 95 ? 18.592 -17.180 -43.649 1.00 92.81 95 VAL A C 1
ATOM 703 O O . VAL A 1 95 ? 19.207 -17.764 -44.542 1.00 92.81 95 VAL A O 1
ATOM 706 N N . LEU A 1 96 ? 17.361 -17.546 -43.279 1.00 91.19 96 LEU A N 1
ATOM 707 C CA . LEU A 1 96 ? 16.655 -18.670 -43.897 1.00 91.19 96 LEU A CA 1
ATOM 708 C C . LEU A 1 96 ? 16.356 -18.407 -45.377 1.00 91.19 96 LEU A C 1
ATOM 710 O O . LEU A 1 96 ? 16.616 -19.274 -46.210 1.00 91.19 96 LEU A O 1
ATOM 714 N N . ALA A 1 97 ? 15.871 -17.213 -45.726 1.00 88.00 97 ALA A N 1
ATOM 715 C CA . ALA A 1 97 ? 15.595 -16.842 -47.113 1.00 88.00 97 ALA A CA 1
ATOM 716 C C . ALA A 1 97 ? 16.872 -16.855 -47.972 1.00 88.00 97 ALA A C 1
ATOM 718 O O . ALA A 1 97 ? 16.873 -17.429 -49.064 1.00 88.00 97 ALA A O 1
ATOM 719 N N . GLY A 1 98 ? 17.974 -16.298 -47.457 1.00 87.00 98 GLY A N 1
ATOM 720 C CA . GLY A 1 98 ? 19.276 -16.325 -48.127 1.00 87.00 98 GLY A CA 1
ATOM 721 C C . GLY A 1 98 ? 19.806 -17.747 -48.327 1.00 87.00 98 GLY A C 1
ATOM 722 O O . GLY A 1 98 ? 20.225 -18.102 -49.428 1.00 87.00 98 GLY A O 1
ATOM 723 N N . GLY A 1 99 ? 19.719 -18.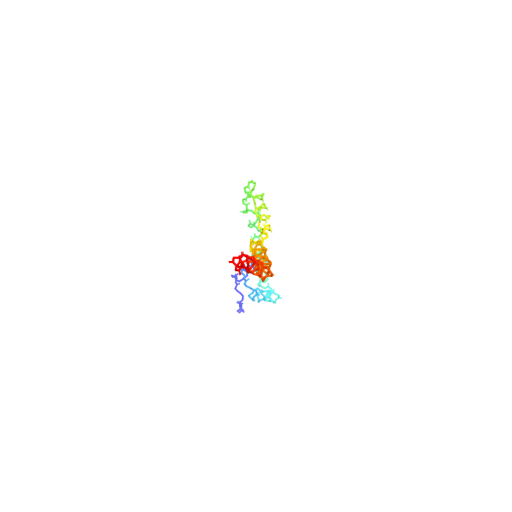595 -47.298 1.00 81.75 99 GLY A N 1
ATOM 724 C CA . GLY A 1 99 ? 20.140 -19.996 -47.378 1.00 81.75 99 GLY A CA 1
ATOM 725 C C . GLY A 1 99 ? 19.316 -20.828 -48.369 1.00 81.75 99 GLY A C 1
ATOM 726 O O . GLY A 1 99 ? 19.877 -21.612 -49.138 1.00 81.75 99 GLY A O 1
ATOM 727 N N . VAL A 1 100 ? 17.992 -20.636 -48.406 1.00 82.00 100 VAL A N 1
ATOM 728 C CA . VAL A 1 100 ? 17.099 -21.317 -49.363 1.00 82.00 100 VAL A CA 1
ATOM 729 C C . VAL A 1 100 ? 17.392 -20.878 -50.798 1.00 82.00 100 VAL A C 1
ATOM 731 O O . VAL A 1 100 ? 17.505 -21.731 -51.684 1.00 82.00 100 VAL A O 1
ATOM 734 N N . ALA A 1 101 ? 17.573 -19.574 -51.028 1.00 76.69 101 ALA A N 1
ATOM 735 C CA . ALA A 1 101 ? 17.938 -19.044 -52.339 1.00 76.69 101 ALA A CA 1
ATOM 736 C C . ALA A 1 101 ? 19.283 -19.615 -52.820 1.00 76.69 101 ALA A C 1
ATOM 738 O O . ALA A 1 101 ? 19.389 -20.082 -53.955 1.00 76.69 101 ALA A O 1
ATOM 739 N N . PHE A 1 102 ? 20.280 -19.673 -51.932 1.00 78.69 102 PHE A N 1
ATOM 740 C CA . PHE A 1 102 ? 21.600 -20.225 -52.235 1.00 78.69 102 PHE A CA 1
ATOM 741 C C . PHE A 1 102 ? 21.546 -21.720 -52.588 1.00 78.69 102 PHE A C 1
ATOM 743 O O . PHE A 1 102 ? 22.112 -22.146 -53.598 1.00 78.69 102 PHE A O 1
ATOM 750 N N . LYS A 1 103 ? 20.794 -22.521 -51.821 1.00 73.75 103 LYS A N 1
ATOM 751 C CA . LYS A 1 103 ? 20.613 -23.955 -52.099 1.00 73.75 103 LYS A CA 1
ATOM 752 C C . LYS A 1 103 ? 19.924 -24.203 -53.444 1.00 73.75 103 LYS A C 1
ATOM 754 O O . LYS A 1 103 ? 20.264 -25.162 -54.134 1.00 73.75 103 LYS A O 1
ATOM 759 N N . ARG A 1 104 ? 18.971 -23.350 -53.835 1.00 77.00 104 ARG A N 1
ATOM 760 C CA . ARG A 1 104 ? 18.265 -23.477 -55.120 1.00 77.00 104 ARG A CA 1
ATOM 761 C C . ARG A 1 104 ? 19.157 -23.152 -56.324 1.00 77.00 104 ARG A C 1
ATOM 763 O O . ARG A 1 104 ? 18.940 -23.745 -57.380 1.00 77.00 104 ARG A O 1
ATOM 770 N N . PHE A 1 105 ? 20.137 -22.263 -56.150 1.00 74.56 105 PHE A N 1
ATOM 771 C CA . PHE A 1 105 ? 21.056 -21.800 -57.198 1.00 74.56 105 PHE A CA 1
ATOM 772 C C . PHE A 1 105 ? 22.268 -22.723 -57.430 1.00 74.56 105 PHE A C 1
ATOM 774 O O . PHE A 1 105 ? 22.782 -22.778 -58.546 1.00 74.56 105 PHE A O 1
ATOM 781 N N . MET A 1 106 ? 22.706 -23.484 -56.417 1.00 62.25 106 MET A N 1
ATOM 782 C CA . MET A 1 106 ? 23.847 -24.411 -56.524 1.00 62.25 106 MET A CA 1
ATOM 783 C C . MET A 1 106 ? 23.822 -25.379 -57.727 1.00 62.25 106 MET A C 1
ATOM 785 O O . MET A 1 106 ? 24.852 -25.479 -58.393 1.00 62.25 106 MET A O 1
ATOM 789 N N . PRO A 1 107 ? 22.716 -26.088 -58.046 1.00 65.94 107 PRO A N 1
ATOM 790 C CA . PRO A 1 107 ? 22.732 -27.056 -59.145 1.00 65.94 107 PRO A CA 1
ATOM 791 C C . PRO A 1 107 ? 22.971 -26.393 -60.509 1.00 65.94 107 PRO A C 1
ATOM 793 O O . PRO A 1 107 ? 23.734 -26.919 -61.309 1.00 65.94 107 PRO A O 1
ATOM 796 N N . GLN A 1 108 ? 22.414 -25.198 -60.745 1.00 69.00 108 GLN A N 1
ATOM 797 C CA . GLN A 1 108 ? 22.629 -24.467 -62.000 1.00 69.00 108 GLN A CA 1
ATOM 798 C C . GLN A 1 108 ? 24.057 -23.940 -62.129 1.00 69.00 108 GLN A C 1
ATOM 800 O O . GLN A 1 108 ? 24.642 -24.013 -63.205 1.00 69.00 108 GLN A O 1
ATOM 805 N N . VAL A 1 109 ? 24.639 -23.434 -61.039 1.00 71.44 109 VAL A N 1
ATOM 806 C CA . VAL A 1 109 ? 26.022 -22.937 -61.053 1.00 71.44 109 VAL A CA 1
ATOM 807 C C . VAL A 1 109 ? 27.003 -24.083 -61.303 1.00 71.44 109 VAL A C 1
ATOM 809 O O . VAL A 1 109 ? 27.942 -23.927 -62.079 1.00 71.44 109 VAL A O 1
ATOM 812 N N . PHE A 1 110 ? 26.769 -25.251 -60.702 1.00 66.38 110 PHE A N 1
ATOM 813 C CA . PHE A 1 110 ? 27.628 -26.416 -60.898 1.00 66.38 110 PHE A CA 1
ATOM 814 C C . PHE A 1 110 ? 27.539 -26.969 -62.329 1.00 66.38 110 PHE A C 1
ATOM 816 O O . PHE A 1 110 ? 28.577 -27.188 -62.953 1.00 66.38 110 PHE A O 1
ATOM 823 N N . GLU A 1 111 ? 26.332 -27.094 -62.895 1.00 71.25 111 GLU A N 1
ATOM 824 C CA . GLU A 1 111 ? 26.145 -27.479 -64.304 1.00 71.25 111 GLU A CA 1
ATOM 825 C C . GLU A 1 111 ? 26.760 -26.459 -65.272 1.00 71.25 111 GLU A C 1
ATOM 827 O O . GLU A 1 111 ? 27.381 -26.837 -66.266 1.00 71.25 111 GLU A O 1
ATOM 832 N N . GLN A 1 112 ? 26.652 -25.162 -64.972 1.00 75.06 112 GLN A N 1
ATOM 833 C CA . GLN A 1 112 ? 27.240 -2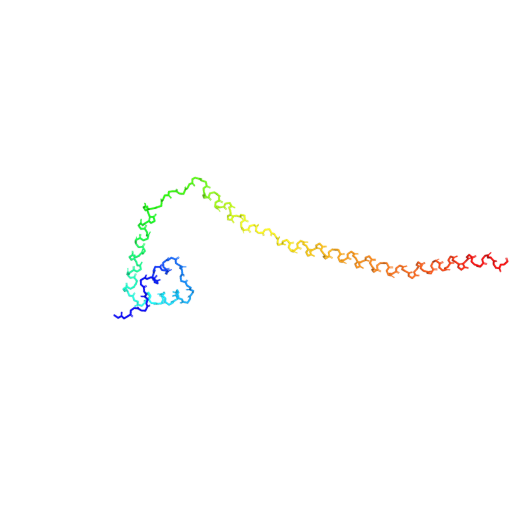4.103 -65.791 1.00 75.06 112 GLN A CA 1
ATOM 834 C C . GLN A 1 112 ? 28.777 -24.143 -65.764 1.00 75.06 112 GLN A C 1
ATOM 836 O O . GLN A 1 112 ? 29.413 -23.987 -66.809 1.00 75.06 112 GLN A O 1
ATOM 841 N N . ILE A 1 113 ? 29.384 -24.397 -64.600 1.00 74.62 113 ILE A N 1
ATOM 842 C CA . ILE A 1 113 ? 30.842 -24.533 -64.463 1.00 74.62 113 ILE A CA 1
ATOM 843 C C . ILE A 1 113 ? 31.332 -25.803 -65.171 1.00 74.62 113 ILE A C 1
ATOM 845 O O . ILE A 1 113 ? 32.276 -25.737 -65.959 1.00 74.62 113 ILE A O 1
ATOM 849 N N . GLN A 1 114 ? 30.671 -26.945 -64.962 1.00 72.50 114 GLN A N 1
ATOM 850 C CA . GLN A 1 114 ? 31.030 -28.198 -65.634 1.00 72.50 114 GLN A CA 1
ATOM 851 C C . GLN A 1 114 ? 30.845 -28.111 -67.154 1.00 72.50 114 GLN A C 1
ATOM 853 O O . GLN A 1 114 ? 31.695 -28.590 -67.904 1.00 72.50 114 GLN A O 1
ATOM 858 N N . GLY A 1 115 ? 29.793 -27.437 -67.621 1.00 73.25 115 GLY A N 1
ATOM 859 C CA . GLY A 1 115 ? 29.558 -27.184 -69.040 1.00 73.25 115 GLY A CA 1
ATOM 860 C C . GLY A 1 115 ? 30.628 -26.296 -69.682 1.00 73.25 115 GLY A C 1
ATOM 861 O O . GLY A 1 115 ? 30.999 -26.533 -70.832 1.00 73.25 115 GLY A O 1
ATOM 862 N N . MET A 1 116 ? 31.169 -25.307 -68.960 1.00 69.75 116 MET A N 1
ATOM 863 C CA . MET A 1 116 ? 32.293 -24.496 -69.452 1.00 69.75 116 MET A CA 1
ATOM 864 C C . MET A 1 116 ? 33.601 -25.294 -69.511 1.00 69.75 116 MET A C 1
ATOM 866 O O . MET A 1 116 ? 34.318 -25.200 -70.507 1.00 69.75 116 MET A O 1
ATOM 870 N N . ILE A 1 117 ? 33.883 -26.131 -68.508 1.00 68.31 117 ILE A N 1
ATOM 871 C CA . ILE A 1 117 ? 35.084 -26.985 -68.487 1.00 68.31 117 ILE A CA 1
ATOM 872 C C . ILE A 1 117 ? 35.010 -28.064 -69.580 1.00 68.31 117 ILE A C 1
ATOM 874 O O . ILE A 1 117 ? 35.983 -28.273 -70.302 1.00 68.31 117 ILE A O 1
ATOM 878 N N . GLY A 1 118 ? 33.852 -28.705 -69.770 1.00 71.12 118 GLY A N 1
ATOM 879 C CA . GLY A 1 118 ? 33.649 -29.716 -70.814 1.00 71.12 118 GLY A CA 1
ATOM 880 C C . GLY A 1 118 ? 33.775 -29.150 -72.233 1.00 71.12 118 GLY A C 1
ATOM 881 O O . GLY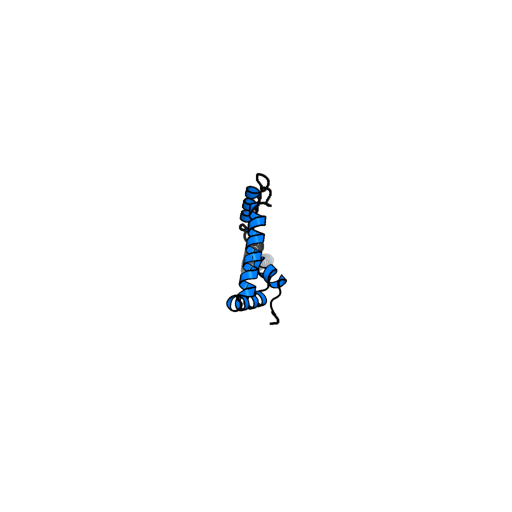 A 1 118 ? 34.377 -29.782 -73.100 1.00 71.12 118 GLY A O 1
ATOM 882 N N . LYS A 1 119 ? 33.282 -27.925 -72.466 1.00 67.50 119 LYS A N 1
ATOM 883 C CA . LYS A 1 119 ? 33.465 -27.221 -73.747 1.00 67.50 119 LYS A CA 1
ATOM 884 C C . LYS A 1 119 ? 34.929 -26.850 -74.003 1.00 67.50 119 LYS A C 1
ATOM 886 O O . LYS A 1 119 ? 35.385 -27.000 -75.132 1.00 67.50 119 LYS A O 1
ATOM 891 N N . ALA A 1 120 ? 35.663 -26.424 -72.973 1.00 63.50 120 ALA A N 1
ATOM 892 C CA . ALA A 1 120 ? 37.090 -26.111 -73.081 1.00 63.50 120 ALA A CA 1
ATOM 893 C C . ALA A 1 120 ? 37.959 -27.363 -73.321 1.00 63.50 120 ALA A C 1
ATOM 895 O O . ALA A 1 120 ? 38.904 -27.320 -74.106 1.00 63.50 120 ALA A O 1
ATOM 896 N N . ALA A 1 121 ? 37.616 -28.500 -72.706 1.00 61.91 121 ALA A N 1
ATOM 897 C CA . ALA A 1 121 ? 38.296 -29.774 -72.948 1.00 61.91 121 ALA A CA 1
ATOM 898 C C . ALA A 1 121 ? 38.021 -30.325 -74.362 1.00 61.91 121 ALA A C 1
ATOM 900 O O . ALA A 1 121 ? 38.926 -30.845 -75.012 1.00 61.91 121 ALA A O 1
ATOM 901 N N . GLY A 1 122 ? 36.798 -30.154 -74.879 1.00 63.44 122 GLY A N 1
ATOM 902 C CA . GLY A 1 122 ? 36.429 -30.571 -76.236 1.00 63.44 122 GLY A CA 1
ATOM 903 C C . GLY A 1 122 ? 37.125 -29.788 -77.357 1.00 63.44 122 GLY A C 1
ATOM 904 O O . GLY A 1 122 ? 37.306 -30.328 -78.445 1.00 63.44 122 GLY A O 1
ATOM 905 N N . SER A 1 123 ? 37.558 -28.546 -77.108 1.00 66.81 123 SER A N 1
ATOM 906 C CA . SER A 1 123 ? 38.288 -27.735 -78.098 1.00 66.81 123 SER A CA 1
ATOM 907 C C . SER A 1 123 ? 39.787 -28.044 -78.206 1.00 66.81 123 SER A C 1
ATOM 909 O O . SER A 1 123 ? 40.433 -27.519 -79.104 1.00 66.81 123 SER A O 1
ATOM 911 N N . LEU A 1 124 ? 40.343 -28.875 -77.317 1.00 61.06 124 LEU A N 1
ATOM 912 C CA . LEU A 1 124 ? 41.763 -29.270 -77.318 1.00 61.06 124 LEU A CA 1
ATOM 913 C C . LEU A 1 124 ? 42.006 -30.688 -77.873 1.00 61.06 124 LEU A C 1
ATOM 915 O O . LEU A 1 124 ? 43.154 -31.101 -77.994 1.00 61.06 124 LEU A O 1
ATOM 919 N N . GLY A 1 125 ? 40.942 -31.438 -78.188 1.00 61.19 125 GLY A N 1
ATOM 920 C CA . GLY A 1 125 ? 41.003 -32.845 -78.611 1.00 61.19 125 GLY A CA 1
ATOM 921 C C . GLY A 1 125 ? 40.686 -33.111 -80.086 1.00 61.19 125 GLY A C 1
ATOM 922 O O . GLY A 1 125 ? 40.283 -34.229 -80.407 1.00 61.19 125 GLY A O 1
ATOM 923 N N . ARG A 1 126 ? 40.806 -32.116 -80.972 1.00 48.50 126 ARG A N 1
ATOM 924 C CA . ARG A 1 126 ? 40.606 -32.281 -82.419 1.00 48.50 126 ARG A CA 1
ATOM 925 C C . AR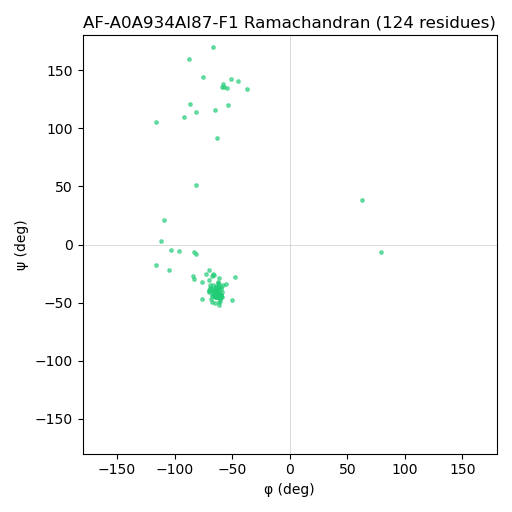G A 1 126 ? 41.790 -31.724 -83.197 1.00 48.50 126 ARG A C 1
ATOM 927 O O . ARG A 1 126 ? 42.271 -30.642 -82.803 1.00 48.50 126 ARG A O 1
#

Mean predicted aligned error: 16.28 Å

Solvent-accessible surface area (backbone atoms only — not comparable to full-atom values): 7447 Å² total; per-residue (Å²): 128,91,66,90,72,48,75,64,55,49,50,33,55,74,75,65,71,50,55,76,67,56,44,53,51,53,53,54,49,46,75,72,33,69,67,60,39,51,50,48,52,52,53,50,52,53,53,51,51,45,63,74,74,67,65,75,79,78,61,88,64,49,67,58,51,51,53,52,51,52,54,56,67,68,59,66,66,76,60,68,65,57,59,53,50,52,56,49,51,51,50,52,51,52,53,50,52,52,50,53,53,51,64,70,46,47,64,60,53,49,52,52,51,50,52,52,52,53,53,57,54,60,71,73,74,118

Secondary structure (DSSP, 8-state):
---SS-HHHHHHHHHT-S-HHHHHHHHHHHHH-HHHHHHHHHHHHHHHHHHHHS-PPPPTTHHHHHHHHHHHHH---S-HHHHHHHHHHHHHHHHHHHHHHHHHHHHHHHHHHHHHHHHHHHTT--